Protein AF-F1DB28-F1 (afdb_monomer_lite)

Structure (mmCIF, N/CA/C/O backbon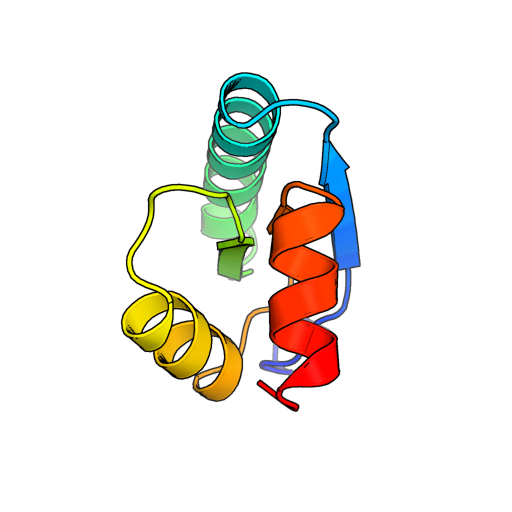e):
data_AF-F1DB28-F1
#
_entry.id   AF-F1DB28-F1
#
loop_
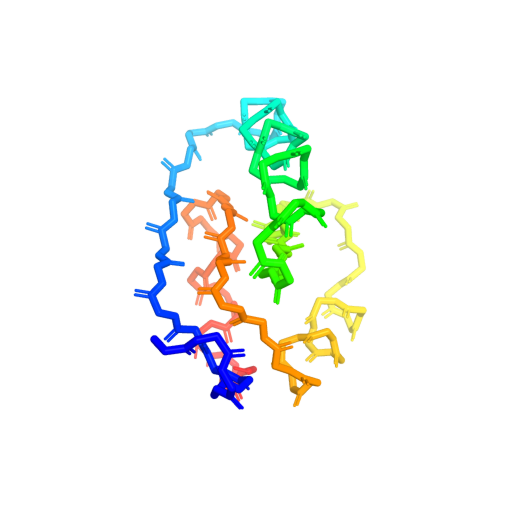_atom_site.group_PDB
_atom_site.id
_atom_site.type_symbol
_atom_site.label_atom_id
_at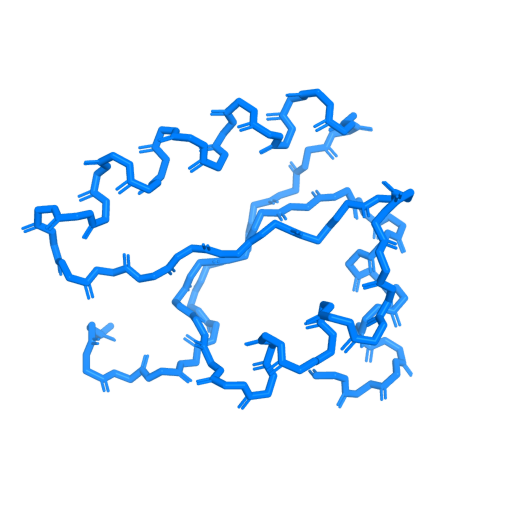om_site.label_alt_id
_atom_site.label_comp_id
_atom_site.label_asym_id
_atom_site.label_entity_id
_atom_site.label_seq_id
_atom_site.pdbx_PDB_ins_code
_atom_site.Cartn_x
_atom_site.Cartn_y
_atom_site.Cartn_z
_atom_site.occupancy
_atom_site.B_iso_or_equiv
_atom_site.auth_seq_id
_atom_site.auth_comp_id
_atom_site.auth_asym_id
_atom_site.auth_atom_id
_atom_site.pdbx_PDB_model_num
ATOM 1 N N . ASP A 1 1 ? -18.420 -0.387 1.661 1.00 86.94 1 ASP A N 1
ATOM 2 C CA . ASP A 1 1 ? -19.028 -0.459 3.005 1.00 86.94 1 ASP A CA 1
ATOM 3 C C . ASP A 1 1 ? -17.937 -0.251 4.045 1.00 86.94 1 ASP A C 1
ATOM 5 O O . ASP A 1 1 ? -17.021 -1.060 4.129 1.00 86.94 1 ASP A O 1
ATOM 9 N N . ILE A 1 2 ? -17.997 0.836 4.812 1.00 88.56 2 ILE A N 1
ATOM 10 C CA . ILE A 1 2 ? -16.963 1.166 5.805 1.00 88.56 2 ILE A CA 1
ATOM 11 C C . ILE A 1 2 ? -16.910 0.173 6.978 1.00 88.56 2 ILE A C 1
ATOM 13 O O . ILE A 1 2 ? -15.881 0.084 7.641 1.00 88.56 2 ILE A O 1
ATOM 17 N N . ASN A 1 3 ? -17.959 -0.628 7.188 1.00 91.31 3 ASN A N 1
ATOM 18 C CA . ASN A 1 3 ? -18.004 -1.636 8.249 1.00 91.31 3 ASN A CA 1
ATOM 19 C C . ASN A 1 3 ? -17.240 -2.923 7.890 1.00 91.31 3 ASN A C 1
ATOM 21 O O . ASN A 1 3 ? -16.911 -3.712 8.774 1.00 91.31 3 ASN A O 1
ATOM 25 N N . LEU A 1 4 ? -16.924 -3.135 6.608 1.00 92.69 4 LEU A N 1
ATOM 26 C CA . LEU A 1 4 ? -16.166 -4.295 6.143 1.00 92.69 4 LEU A CA 1
ATOM 27 C C . LEU A 1 4 ? -14.670 -3.965 6.089 1.00 92.69 4 LEU A C 1
ATOM 29 O O . LEU A 1 4 ? -14.220 -3.204 5.229 1.00 92.69 4 LEU A O 1
ATOM 33 N N . ARG A 1 5 ? -13.882 -4.578 6.980 1.00 88.25 5 ARG A N 1
ATOM 34 C CA . ARG A 1 5 ? -12.413 -4.458 7.011 1.00 88.25 5 ARG A CA 1
ATOM 35 C C . ARG A 1 5 ? -11.753 -5.371 5.975 1.00 88.25 5 ARG A C 1
ATOM 37 O O . ARG A 1 5 ? -11.038 -6.304 6.313 1.00 88.25 5 ARG A O 1
ATOM 44 N N . GLN A 1 6 ? -12.019 -5.098 4.707 1.00 92.81 6 GLN A N 1
ATOM 45 C CA . GLN A 1 6 ? -11.422 -5.785 3.562 1.00 92.81 6 GLN A CA 1
ATOM 46 C C . GLN A 1 6 ? -11.115 -4.775 2.464 1.00 92.81 6 GLN A C 1
ATOM 48 O O . GLN A 1 6 ? -11.777 -3.736 2.396 1.00 92.81 6 GLN A O 1
ATOM 53 N N . CYS A 1 7 ? -10.159 -5.102 1.594 1.00 94.12 7 CYS A N 1
ATOM 54 C CA . CYS A 1 7 ? -9.801 -4.236 0.478 1.00 94.12 7 CYS A CA 1
ATOM 55 C C . CYS A 1 7 ? -11.008 -4.036 -0.448 1.00 94.12 7 CYS A C 1
ATOM 57 O O . CYS A 1 7 ? -11.609 -4.996 -0.927 1.00 94.12 7 CYS A O 1
ATOM 59 N N . GLN A 1 8 ? -11.368 -2.776 -0.676 1.00 95.44 8 GLN A N 1
ATOM 60 C CA . GLN A 1 8 ? -12.463 -2.346 -1.551 1.00 95.44 8 GLN A CA 1
ATOM 61 C C . GLN A 1 8 ? -11.947 -1.509 -2.720 1.00 95.44 8 GLN A C 1
ATOM 63 O O . GLN A 1 8 ? -12.582 -1.467 -3.771 1.00 95.44 8 GLN A O 1
ATOM 68 N N . ALA A 1 9 ? -10.796 -0.855 -2.549 1.00 96.06 9 ALA A N 1
ATOM 69 C CA . ALA A 1 9 ? -10.145 -0.074 -3.585 1.00 96.06 9 ALA A CA 1
ATOM 70 C C . ALA A 1 9 ? -8.629 -0.297 -3.569 1.00 96.06 9 ALA A C 1
ATOM 72 O O . ALA A 1 9 ? -7.992 -0.278 -2.515 1.00 96.06 9 ALA A O 1
ATOM 73 N N . LEU A 1 10 ? -8.059 -0.447 -4.763 1.00 96.81 10 LEU A N 1
ATOM 74 C CA . LEU A 1 10 ? -6.622 -0.516 -4.995 1.00 96.81 10 LEU A CA 1
ATOM 75 C C . LEU A 1 10 ? -6.199 0.653 -5.887 1.00 96.81 10 LEU A C 1
ATOM 77 O O . LEU A 1 10 ? -6.719 0.813 -6.990 1.00 96.81 10 LEU A O 1
ATOM 81 N N . VAL A 1 11 ? -5.228 1.439 -5.428 1.00 97.88 11 VAL A N 1
ATOM 82 C CA . VAL A 1 11 ? -4.626 2.537 -6.190 1.00 97.88 11 VAL A CA 1
ATOM 83 C C . VAL A 1 11 ? -3.171 2.202 -6.483 1.00 97.88 11 VAL A C 1
ATOM 85 O O . VAL A 1 11 ? -2.356 2.056 -5.572 1.00 97.88 11 VAL A O 1
ATOM 88 N N . LEU A 1 12 ? -2.831 2.099 -7.765 1.00 97.88 12 LEU A N 1
ATOM 89 C CA . LEU A 1 12 ? -1.465 1.834 -8.205 1.00 97.88 12 LEU A CA 1
ATOM 90 C C . LEU A 1 12 ? -0.778 3.127 -8.636 1.00 97.88 12 LEU A C 1
ATOM 92 O O . LEU A 1 12 ? -1.311 3.883 -9.445 1.00 97.88 12 LEU A O 1
ATOM 96 N N . ALA A 1 13 ? 0.428 3.347 -8.123 1.00 97.81 13 ALA A N 1
ATOM 97 C CA . ALA A 1 13 ? 1.289 4.457 -8.508 1.00 97.81 13 ALA A CA 1
ATOM 98 C C . ALA A 1 13 ? 2.657 3.936 -8.984 1.00 97.81 13 ALA A C 1
ATOM 100 O O . ALA A 1 13 ? 3.165 2.953 -8.442 1.00 97.81 13 ALA A O 1
ATOM 101 N N . PRO A 1 14 ? 3.286 4.573 -9.987 1.00 96.69 14 PRO A N 1
AT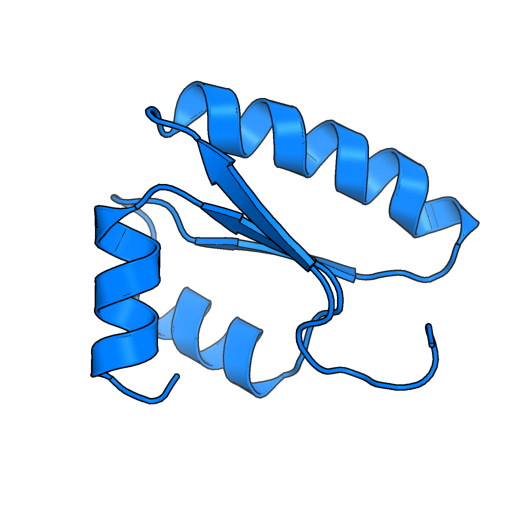OM 102 C CA . PRO A 1 14 ? 4.536 4.091 -10.572 1.00 96.69 14 PRO A CA 1
ATOM 103 C C . PRO A 1 14 ? 5.742 4.252 -9.638 1.00 96.69 14 PRO A C 1
ATOM 105 O O . PRO A 1 14 ? 6.726 3.533 -9.789 1.00 96.69 14 PRO A O 1
ATOM 108 N N . THR A 1 15 ? 5.681 5.171 -8.670 1.00 95.88 15 THR A N 1
ATOM 109 C CA . THR A 1 15 ? 6.790 5.478 -7.758 1.00 95.88 15 THR A CA 1
ATOM 110 C C . THR A 1 15 ? 6.358 5.413 -6.299 1.00 95.88 15 THR A C 1
ATOM 112 O O . THR A 1 15 ? 5.174 5.532 -5.966 1.00 95.88 15 THR A O 1
ATOM 115 N N . ARG A 1 16 ? 7.336 5.224 -5.406 1.00 95.38 16 ARG A N 1
ATOM 116 C CA . ARG A 1 16 ? 7.097 5.173 -3.956 1.00 95.38 16 ARG A CA 1
ATOM 117 C C . ARG A 1 16 ? 6.598 6.519 -3.444 1.00 95.38 16 ARG A C 1
ATOM 119 O O . ARG A 1 16 ? 5.696 6.571 -2.617 1.00 95.38 16 ARG A O 1
ATOM 126 N N . GLU A 1 17 ? 7.168 7.591 -3.967 1.00 96.25 17 GLU A N 1
ATOM 127 C CA . GLU A 1 17 ? 6.907 8.968 -3.574 1.00 96.25 17 GLU A CA 1
ATOM 128 C C . GLU A 1 17 ? 5.469 9.358 -3.930 1.00 96.25 17 GLU A C 1
ATOM 130 O O . GLU A 1 17 ? 4.754 9.899 -3.086 1.00 96.25 17 GLU A O 1
ATOM 135 N N . LEU A 1 18 ? 5.004 9.005 -5.138 1.00 97.19 18 LEU A N 1
ATOM 136 C CA . LEU A 1 18 ? 3.624 9.274 -5.539 1.00 97.19 18 LEU A CA 1
ATOM 137 C C . LEU A 1 18 ? 2.631 8.432 -4.728 1.00 97.19 18 LEU A C 1
ATOM 139 O O . LEU A 1 18 ? 1.617 8.955 -4.273 1.00 97.19 18 LEU A O 1
ATOM 143 N N . ALA A 1 19 ? 2.936 7.153 -4.482 1.00 97.19 19 ALA A N 1
ATOM 144 C CA . ALA A 1 19 ? 2.104 6.302 -3.630 1.00 97.19 19 ALA A CA 1
ATOM 145 C C . ALA A 1 19 ? 1.951 6.884 -2.211 1.00 97.19 19 ALA A C 1
ATOM 147 O O . ALA A 1 19 ? 0.846 6.923 -1.673 1.00 97.19 19 ALA A O 1
ATOM 148 N N . GLN A 1 20 ? 3.034 7.400 -1.621 1.00 96.00 20 GLN A N 1
ATOM 149 C CA . GLN A 1 20 ? 2.992 8.057 -0.310 1.00 96.00 20 GLN A CA 1
ATOM 150 C C . GLN A 1 20 ? 2.176 9.354 -0.326 1.00 96.00 20 GLN A C 1
ATOM 152 O O . GLN A 1 20 ? 1.461 9.638 0.635 1.00 96.00 20 GLN A O 1
ATOM 157 N N . GLN A 1 21 ? 2.266 10.152 -1.393 1.00 97.81 21 GLN A N 1
ATOM 158 C CA . GLN A 1 21 ? 1.452 11.363 -1.541 1.00 97.81 21 GLN A CA 1
ATOM 159 C C . GLN A 1 21 ? -0.040 11.026 -1.618 1.00 97.81 21 GLN A C 1
ATOM 161 O O . GLN A 1 21 ? -0.834 11.622 -0.892 1.00 97.81 21 GLN A O 1
ATOM 166 N N . ILE A 1 22 ? -0.410 10.032 -2.429 1.00 97.69 22 ILE A N 1
ATOM 167 C CA . ILE A 1 22 ? -1.793 9.555 -2.543 1.00 97.69 22 ILE A CA 1
ATOM 168 C C . ILE A 1 22 ? -2.289 9.037 -1.190 1.00 97.69 22 ILE A C 1
ATOM 170 O O . ILE A 1 22 ? -3.352 9.454 -0.741 1.00 97.69 22 ILE A O 1
ATOM 174 N N . GLN A 1 23 ? -1.512 8.189 -0.506 1.00 96.50 23 GLN A N 1
ATOM 175 C CA . GLN A 1 23 ? -1.885 7.652 0.806 1.00 96.50 23 GLN A CA 1
ATOM 176 C C . GLN A 1 23 ? -2.214 8.767 1.805 1.00 96.50 23 GLN A C 1
ATOM 178 O O . GLN A 1 23 ? -3.225 8.679 2.493 1.00 96.50 23 GLN A O 1
ATOM 183 N N . LYS A 1 24 ? -1.395 9.824 1.878 1.00 96.81 24 LYS A N 1
ATOM 184 C CA . LYS A 1 24 ? -1.643 10.954 2.790 1.00 96.81 24 LYS A CA 1
ATOM 185 C C . LYS A 1 24 ? -2.993 11.619 2.527 1.00 96.81 24 LYS A C 1
ATOM 187 O O . LYS A 1 24 ? -3.712 11.914 3.476 1.00 96.81 24 LYS A O 1
ATOM 192 N N . VAL A 1 25 ? -3.343 11.823 1.257 1.00 97.38 25 VAL A N 1
ATOM 193 C CA . VAL A 1 25 ? -4.643 12.394 0.874 1.00 97.38 25 VAL A CA 1
ATOM 194 C C . VAL A 1 25 ? -5.779 11.440 1.243 1.00 97.38 25 VAL A C 1
ATOM 196 O O . VAL A 1 25 ? -6.771 11.870 1.821 1.00 97.38 25 VAL A O 1
ATOM 199 N N . VAL A 1 26 ? -5.627 10.143 0.963 1.00 96.25 26 VAL A N 1
ATOM 200 C CA . VAL A 1 26 ? -6.653 9.142 1.286 1.00 96.25 26 VAL A CA 1
ATOM 201 C C . VAL A 1 26 ? -6.862 9.019 2.796 1.00 96.25 26 VAL A C 1
ATOM 203 O O . VAL A 1 26 ? -8.008 8.936 3.217 1.00 96.25 26 VAL A O 1
ATOM 206 N N . ILE A 1 27 ? -5.803 9.049 3.612 1.00 95.88 27 ILE A N 1
ATOM 207 C CA . ILE A 1 27 ? -5.918 9.047 5.081 1.00 95.88 27 ILE A CA 1
ATOM 208 C C . ILE A 1 27 ? -6.672 10.292 5.552 1.00 95.88 27 ILE A C 1
ATOM 210 O O . ILE A 1 27 ? -7.645 10.161 6.283 1.00 95.88 27 ILE A O 1
ATOM 214 N N . ALA A 1 28 ? -6.292 11.479 5.067 1.00 96.25 28 ALA A N 1
ATOM 215 C CA . ALA A 1 28 ? -6.954 12.724 5.453 1.00 96.25 28 ALA A CA 1
ATOM 216 C C . ALA A 1 28 ? -8.457 12.722 5.123 1.00 96.25 28 ALA A C 1
ATOM 218 O O . ALA A 1 28 ? -9.248 13.273 5.878 1.00 96.25 28 ALA A O 1
ATOM 219 N N . LEU A 1 29 ? -8.865 12.089 4.017 1.00 94.00 29 LEU A N 1
ATOM 220 C CA . LEU A 1 29 ? -10.281 11.888 3.686 1.00 94.00 29 LEU A CA 1
ATOM 221 C C . LEU A 1 29 ? -10.919 10.778 4.539 1.00 94.00 29 LEU A C 1
ATOM 223 O O . LEU A 1 29 ? -12.053 10.911 4.998 1.00 94.00 29 LEU A O 1
ATOM 227 N N . GLY A 1 30 ? -10.185 9.686 4.751 1.00 93.00 30 GLY A N 1
ATOM 228 C CA . GLY A 1 30 ? -10.609 8.503 5.490 1.00 93.00 30 GLY A CA 1
ATOM 229 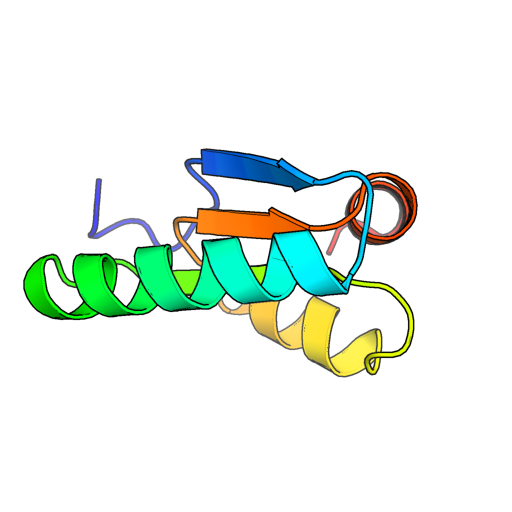C C . GLY A 1 30 ? -10.897 8.776 6.961 1.00 93.00 30 GLY A C 1
ATOM 230 O O . GLY A 1 30 ? -11.843 8.196 7.491 1.00 93.00 30 GLY A O 1
ATOM 231 N N . ASP A 1 31 ? -10.180 9.711 7.584 1.00 91.75 31 ASP A N 1
ATOM 232 C CA . ASP A 1 31 ? -10.393 10.120 8.977 1.00 91.75 31 ASP A CA 1
ATOM 233 C C . ASP A 1 31 ? -11.805 10.686 9.211 1.00 91.75 31 ASP A C 1
ATOM 235 O O . ASP A 1 31 ? -12.416 10.424 10.246 1.00 91.75 31 ASP A O 1
ATOM 239 N N . TYR A 1 32 ? -12.383 11.385 8.225 1.00 91.44 32 TYR A N 1
ATOM 240 C CA . TYR A 1 32 ? -13.762 11.891 8.303 1.00 91.44 32 TYR A CA 1
ATOM 241 C C . TYR A 1 32 ? -14.821 10.837 7.950 1.00 91.44 32 TYR A C 1
ATOM 243 O O . TYR A 1 32 ? -15.992 11.002 8.290 1.00 91.44 32 TYR A O 1
ATOM 251 N N . MET A 1 33 ? -14.432 9.765 7.254 1.00 89.81 33 MET A N 1
ATOM 252 C CA . MET A 1 33 ? -15.334 8.720 6.749 1.00 89.81 33 MET A CA 1
ATOM 253 C C . MET A 1 33 ? -15.215 7.389 7.506 1.00 89.81 33 MET A C 1
ATOM 255 O O . MET A 1 33 ? -15.938 6.443 7.195 1.00 89.81 33 MET A O 1
ATOM 259 N N . ASN A 1 34 ? -14.303 7.303 8.478 1.00 89.88 34 ASN A N 1
ATOM 260 C CA . ASN A 1 34 ? -13.908 6.074 9.168 1.00 89.88 34 ASN A CA 1
ATOM 261 C C . ASN A 1 34 ? -13.413 4.963 8.212 1.00 89.88 34 ASN A C 1
ATOM 263 O O . ASN A 1 34 ? -13.674 3.775 8.415 1.00 89.88 34 ASN A O 1
ATOM 267 N N . ALA A 1 35 ? -12.704 5.351 7.148 1.00 93.38 35 ALA A N 1
ATOM 268 C CA . ALA A 1 35 ? -12.101 4.435 6.180 1.00 93.38 35 ALA A CA 1
ATOM 269 C C . ALA A 1 35 ? -10.587 4.337 6.405 1.00 93.38 35 ALA A C 1
ATOM 271 O O . ALA A 1 35 ? -9.907 5.348 6.560 1.00 93.38 35 ALA A O 1
ATOM 272 N N . GLN A 1 36 ? -10.048 3.118 6.409 1.00 93.62 36 GLN A N 1
ATOM 273 C CA . GLN A 1 36 ? -8.624 2.865 6.614 1.00 93.62 36 GLN A CA 1
ATOM 274 C C . GLN A 1 36 ? -7.894 2.722 5.279 1.00 93.62 36 GLN A C 1
ATOM 276 O O . GLN A 1 36 ? -8.405 2.116 4.331 1.00 93.62 36 GLN A O 1
ATOM 281 N N . CYS A 1 37 ? -6.664 3.232 5.239 1.00 95.00 37 CYS A N 1
ATOM 282 C CA . CYS A 1 37 ? -5.791 3.173 4.076 1.00 95.00 37 CYS A CA 1
ATOM 283 C C . CYS A 1 37 ? -4.407 2.639 4.453 1.00 95.00 37 CYS A C 1
ATOM 285 O O . CYS A 1 37 ? -3.770 3.161 5.369 1.00 95.00 37 CYS A O 1
ATOM 287 N N . HIS A 1 38 ? -3.899 1.664 3.699 1.00 95.19 38 HIS A N 1
ATOM 288 C CA . HIS A 1 38 ? -2.526 1.162 3.831 1.00 95.19 38 HIS A CA 1
ATOM 289 C C . HIS A 1 38 ? -1.720 1.401 2.553 1.00 95.19 38 HIS A C 1
ATOM 291 O O . HIS A 1 38 ? -2.287 1.409 1.461 1.00 95.19 38 HIS A O 1
ATOM 297 N N . ALA A 1 39 ? -0.403 1.590 2.680 1.00 95.62 39 ALA A N 1
ATOM 298 C CA . ALA A 1 39 ? 0.491 1.720 1.533 1.00 95.62 39 ALA A CA 1
ATOM 299 C C . ALA A 1 39 ? 1.443 0.525 1.392 1.00 95.62 39 ALA A C 1
ATOM 301 O O . ALA A 1 39 ? 2.320 0.325 2.226 1.00 95.62 39 ALA A O 1
ATOM 302 N N . CYS A 1 40 ? 1.331 -0.211 0.286 1.00 94.88 40 CYS A N 1
ATOM 303 C CA . CYS A 1 40 ? 2.224 -1.299 -0.103 1.00 94.88 40 CYS A CA 1
ATOM 304 C C . CYS A 1 40 ? 3.289 -0.787 -1.082 1.00 94.88 40 CYS A C 1
ATOM 306 O O . CYS A 1 40 ? 3.104 -0.791 -2.303 1.00 94.88 40 CYS A O 1
ATOM 308 N N . ILE A 1 41 ? 4.429 -0.350 -0.554 1.00 94.81 41 ILE A N 1
ATOM 309 C CA . ILE A 1 41 ? 5.536 0.208 -1.342 1.00 94.81 41 ILE A CA 1
ATOM 310 C C . ILE A 1 41 ? 6.851 -0.526 -1.070 1.00 94.81 41 ILE A C 1
ATOM 312 O O . ILE A 1 41 ? 7.077 -1.068 0.005 1.00 94.81 41 ILE A O 1
ATOM 316 N N . GLY A 1 42 ? 7.747 -0.566 -2.058 1.00 86.56 42 GLY A N 1
ATOM 317 C CA . GLY A 1 42 ? 9.082 -1.147 -1.874 1.00 86.56 42 GLY A CA 1
ATOM 318 C C . GLY A 1 42 ? 9.863 -0.461 -0.744 1.00 86.56 42 GLY A C 1
ATOM 319 O O . GLY A 1 42 ? 9.608 0.694 -0.431 1.00 86.56 42 GLY A O 1
ATOM 320 N N . GLY A 1 43 ? 10.829 -1.156 -0.135 1.00 84.81 43 GLY A N 1
ATOM 321 C CA . GLY A 1 43 ? 11.704 -0.604 0.910 1.00 84.81 43 GLY A CA 1
ATOM 322 C C . GLY A 1 43 ? 11.083 -0.435 2.302 1.00 84.81 43 GLY A C 1
ATOM 323 O O . GLY A 1 43 ? 11.778 0.038 3.195 1.00 84.81 43 GLY A O 1
ATOM 324 N N . THR A 1 44 ? 9.823 -0.828 2.504 1.00 85.31 44 THR A N 1
ATOM 325 C CA . THR A 1 44 ? 9.230 -1.070 3.831 1.00 85.31 44 THR A CA 1
ATOM 326 C C . THR A 1 44 ? 9.343 -2.547 4.209 1.00 85.31 44 THR A C 1
ATOM 328 O O . THR A 1 44 ? 9.596 -3.409 3.350 1.00 85.31 44 THR A O 1
ATOM 331 N N . ASN A 1 45 ? 9.148 -2.847 5.494 1.00 90.38 45 ASN A N 1
ATOM 332 C CA . ASN A 1 45 ? 9.187 -4.206 6.015 1.00 90.38 45 ASN A CA 1
ATOM 333 C C . ASN A 1 45 ? 7.982 -5.021 5.514 1.00 90.38 45 ASN A C 1
ATOM 335 O O . ASN A 1 45 ? 6.842 -4.756 5.879 1.00 90.38 45 ASN A O 1
ATOM 339 N N . VAL A 1 46 ? 8.253 -6.060 4.723 1.00 91.38 46 VAL A N 1
ATOM 340 C CA . VAL A 1 46 ? 7.225 -6.954 4.164 1.00 91.38 46 VAL A CA 1
ATOM 341 C C . VAL A 1 46 ? 6.368 -7.608 5.252 1.00 91.38 46 VAL A C 1
ATOM 343 O O . VAL A 1 46 ? 5.171 -7.781 5.061 1.00 91.38 46 VAL A O 1
ATOM 346 N N . ARG A 1 47 ? 6.942 -7.951 6.415 1.00 91.44 47 ARG A N 1
ATOM 347 C CA . ARG A 1 47 ? 6.162 -8.559 7.508 1.00 91.44 47 ARG A CA 1
ATOM 348 C C . ARG A 1 47 ? 5.143 -7.592 8.099 1.00 91.44 47 ARG A C 1
ATOM 350 O O . ARG A 1 47 ? 4.069 -8.022 8.506 1.00 91.44 47 ARG A O 1
ATOM 357 N N . GLU A 1 48 ? 5.483 -6.308 8.148 1.00 89.69 48 GLU A N 1
ATOM 358 C CA . GLU A 1 48 ? 4.565 -5.273 8.612 1.00 89.69 48 GLU A CA 1
ATOM 359 C C . GLU A 1 48 ? 3.422 -5.086 7.613 1.00 89.69 48 GLU A C 1
ATOM 361 O O . GLU A 1 48 ? 2.265 -5.068 8.025 1.00 89.69 48 GLU A O 1
ATOM 366 N N . ASP A 1 49 ? 3.730 -5.054 6.311 1.00 90.94 49 ASP A N 1
ATOM 367 C CA . ASP A 1 49 ? 2.711 -5.003 5.256 1.00 90.94 49 ASP A CA 1
ATOM 368 C C . ASP A 1 49 ? 1.746 -6.190 5.356 1.00 90.94 49 ASP A C 1
ATOM 370 O O . ASP A 1 49 ? 0.537 -5.987 5.381 1.00 90.94 49 ASP A O 1
ATOM 374 N N . ILE A 1 50 ? 2.263 -7.415 5.501 1.00 92.19 50 ILE A N 1
ATOM 375 C CA . ILE A 1 50 ? 1.434 -8.621 5.667 1.00 92.19 50 ILE A CA 1
ATOM 376 C C . ILE A 1 50 ? 0.540 -8.501 6.905 1.00 92.19 50 ILE A C 1
ATOM 378 O O . ILE A 1 50 ? -0.666 -8.712 6.818 1.00 92.19 50 ILE A O 1
ATOM 382 N N . SER A 1 51 ? 1.100 -8.118 8.055 1.00 92.06 51 SER A N 1
ATOM 383 C CA . SER A 1 51 ? 0.315 -7.969 9.285 1.00 92.06 51 SER A CA 1
ATOM 384 C C . SER A 1 51 ? -0.787 -6.913 9.146 1.00 92.06 51 SER A C 1
ATOM 386 O O . SER A 1 51 ? -1.878 -7.093 9.690 1.00 92.06 51 SER A O 1
ATOM 388 N N . ARG A 1 52 ? -0.519 -5.816 8.428 1.00 90.12 52 ARG A N 1
ATOM 389 C CA . ARG A 1 52 ? -1.499 -4.755 8.164 1.00 90.12 52 ARG A CA 1
ATOM 390 C C . ARG A 1 52 ? -2.593 -5.224 7.212 1.00 90.12 52 ARG A C 1
ATOM 392 O O . ARG A 1 52 ? -3.765 -4.973 7.486 1.00 90.12 52 ARG A O 1
ATOM 399 N N . LEU A 1 53 ? -2.233 -5.933 6.147 1.00 91.62 53 LEU A N 1
ATOM 400 C CA . LEU A 1 53 ? -3.188 -6.497 5.192 1.00 91.62 53 LEU A CA 1
ATOM 401 C C . LEU A 1 53 ? -4.119 -7.516 5.862 1.00 91.62 53 LEU A C 1
ATOM 403 O O . LEU A 1 53 ? -5.335 -7.397 5.724 1.00 91.62 53 LEU A O 1
ATOM 407 N N . GLN A 1 54 ? -3.575 -8.392 6.710 1.00 91.31 54 GLN A N 1
ATOM 408 C CA . GLN A 1 54 ? -4.349 -9.347 7.511 1.00 91.31 54 GLN A CA 1
ATOM 409 C C . GLN A 1 54 ? -5.284 -8.676 8.525 1.00 91.31 54 GLN A C 1
ATOM 411 O O . GLN A 1 54 ? -6.364 -9.193 8.805 1.00 91.31 54 GLN A O 1
ATOM 416 N N . SER A 1 55 ? -4.901 -7.515 9.072 1.00 90.38 55 SER A N 1
ATOM 417 C CA . SER A 1 55 ? -5.787 -6.728 9.946 1.00 90.38 55 SER A CA 1
ATOM 418 C C . SER A 1 55 ? -6.971 -6.092 9.200 1.00 90.38 55 SER A C 1
ATOM 420 O O . SER A 1 55 ? -7.959 -5.700 9.830 1.00 90.38 55 SER A O 1
ATOM 422 N N . GLY A 1 56 ? -6.881 -6.031 7.867 1.00 90.00 56 GLY A N 1
ATOM 423 C CA . GLY A 1 56 ? -7.888 -5.483 6.972 1.00 90.00 56 GLY A CA 1
ATOM 424 C C . GLY A 1 56 ? -7.804 -3.963 6.820 1.00 90.00 56 GLY A C 1
ATOM 425 O O . GLY A 1 56 ? -7.647 -3.219 7.787 1.00 90.00 56 GLY A O 1
ATOM 426 N N . CYS A 1 57 ? -7.963 -3.477 5.590 1.00 93.56 57 CYS A N 1
ATOM 427 C CA . CYS A 1 57 ? -8.128 -2.054 5.278 1.00 93.56 57 CYS A CA 1
ATOM 428 C C . CYS A 1 57 ? -9.000 -1.889 4.031 1.00 93.56 57 CYS A C 1
ATOM 430 O O . CYS A 1 57 ? -9.016 -2.772 3.178 1.00 93.56 57 CYS A O 1
ATOM 432 N N . GLN A 1 58 ? -9.735 -0.781 3.924 1.00 95.88 58 GLN A N 1
ATOM 433 C CA . GLN A 1 58 ? -10.639 -0.534 2.799 1.00 95.88 58 GLN A CA 1
ATOM 434 C C . GLN A 1 58 ? -9.887 -0.079 1.547 1.00 95.88 58 GLN A C 1
ATOM 436 O O . GLN A 1 58 ? -10.293 -0.424 0.435 1.00 95.88 58 GLN A O 1
ATOM 441 N N . VAL A 1 59 ? -8.799 0.676 1.712 1.00 96.31 59 VAL A N 1
ATOM 442 C CA . VAL A 1 59 ? -8.010 1.201 0.594 1.00 96.31 59 VAL A CA 1
ATOM 443 C C . VAL A 1 59 ? -6.561 0.746 0.696 1.00 96.31 59 VAL A C 1
ATOM 445 O O . VAL A 1 59 ? -5.908 0.933 1.721 1.00 96.31 59 VAL A O 1
ATOM 448 N N . ILE A 1 60 ? -6.038 0.200 -0.398 1.00 96.44 60 ILE A N 1
ATOM 449 C CA . ILE A 1 60 ? -4.611 -0.076 -0.559 1.00 96.44 60 ILE A CA 1
ATOM 450 C C . ILE A 1 60 ? -4.062 0.864 -1.624 1.00 96.44 60 ILE A C 1
ATOM 452 O O . ILE A 1 60 ? -4.590 0.945 -2.731 1.00 96.44 60 ILE A O 1
ATOM 456 N N . VAL A 1 61 ? -2.972 1.552 -1.310 1.00 97.81 61 VAL A N 1
ATOM 457 C CA . VAL A 1 61 ? -2.187 2.338 -2.267 1.00 97.81 61 VAL A CA 1
ATOM 458 C C . VAL A 1 61 ? -0.839 1.650 -2.439 1.00 97.81 61 VAL A C 1
ATOM 460 O O . VAL A 1 61 ? -0.261 1.202 -1.459 1.00 97.81 61 VAL A O 1
ATOM 463 N N . GLY A 1 62 ? -0.278 1.532 -3.635 1.00 96.94 62 GLY A N 1
ATOM 464 C CA . GLY A 1 62 ? 1.016 0.858 -3.738 1.00 96.94 62 GLY A CA 1
ATOM 465 C C . GLY A 1 62 ? 1.689 0.922 -5.089 1.00 96.94 62 GLY A C 1
ATOM 466 O O . GLY A 1 62 ? 1.112 1.376 -6.076 1.00 96.94 62 GLY A O 1
ATOM 467 N N . THR A 1 63 ? 2.934 0.449 -5.129 1.00 97.44 63 THR A N 1
ATOM 468 C CA . THR A 1 63 ? 3.643 0.254 -6.396 1.00 97.44 63 THR A CA 1
ATOM 469 C C . THR A 1 63 ? 3.341 -1.135 -6.963 1.00 97.44 63 THR A C 1
ATOM 471 O O . THR A 1 63 ? 3.257 -2.093 -6.186 1.00 97.44 63 THR A O 1
ATOM 474 N N . PRO A 1 64 ? 3.224 -1.294 -8.298 1.00 97.00 64 PRO A N 1
ATOM 475 C CA . PRO A 1 64 ? 2.826 -2.562 -8.913 1.00 97.00 64 PRO A CA 1
ATOM 476 C C . PRO A 1 64 ? 3.632 -3.770 -8.425 1.00 97.00 64 PRO A C 1
ATOM 478 O O . PRO A 1 64 ? 3.054 -4.788 -8.061 1.00 97.00 64 PRO A O 1
ATOM 481 N N . GLY A 1 65 ? 4.960 -3.636 -8.334 1.00 95.81 65 GLY A N 1
ATOM 482 C CA . GLY A 1 65 ? 5.834 -4.726 -7.898 1.00 95.81 65 GLY A CA 1
ATOM 483 C C . GLY A 1 65 ? 5.593 -5.173 -6.453 1.00 95.81 65 GLY A C 1
ATOM 484 O O . GLY A 1 65 ? 5.535 -6.371 -6.193 1.00 95.81 65 GLY A O 1
ATOM 485 N N . ARG A 1 66 ? 5.415 -4.237 -5.506 1.00 94.94 66 ARG A N 1
ATOM 486 C CA . ARG A 1 66 ? 5.173 -4.601 -4.098 1.00 94.94 66 ARG A CA 1
ATOM 487 C C . ARG A 1 66 ? 3.767 -5.161 -3.904 1.00 94.94 66 ARG A C 1
ATOM 489 O O . ARG A 1 66 ? 3.616 -6.139 -3.184 1.00 94.94 66 ARG A O 1
ATOM 496 N N . VAL A 1 67 ? 2.759 -4.585 -4.556 1.00 95.69 67 VAL A N 1
ATOM 497 C CA . VAL A 1 67 ? 1.382 -5.104 -4.500 1.00 95.69 67 VAL A CA 1
ATOM 498 C C . VAL A 1 67 ? 1.319 -6.523 -5.064 1.00 95.69 67 VAL A C 1
ATOM 500 O O . VAL A 1 67 ? 0.745 -7.406 -4.433 1.00 95.69 67 VAL A O 1
ATOM 503 N N . PHE A 1 68 ? 1.967 -6.767 -6.205 1.00 95.56 68 PHE A N 1
ATOM 504 C CA . PHE A 1 68 ? 2.045 -8.101 -6.793 1.00 95.56 68 PHE A CA 1
ATOM 505 C C . PHE A 1 68 ? 2.733 -9.113 -5.864 1.00 95.56 68 PHE A C 1
ATOM 507 O O . PHE A 1 68 ? 2.245 -10.233 -5.722 1.00 95.56 68 PHE A O 1
ATOM 514 N N . ASP A 1 69 ? 3.822 -8.723 -5.192 1.00 94.75 69 ASP A N 1
ATOM 515 C CA . ASP A 1 69 ?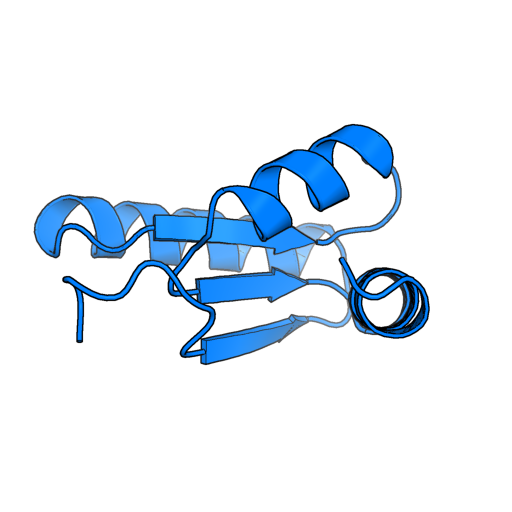 4.497 -9.569 -4.195 1.00 94.75 69 ASP A CA 1
ATOM 516 C C . ASP A 1 69 ? 3.570 -9.912 -3.014 1.00 94.75 69 ASP A C 1
ATOM 518 O O . ASP A 1 69 ? 3.536 -11.063 -2.587 1.00 94.75 69 ASP A O 1
ATOM 522 N N . MET A 1 70 ? 2.765 -8.962 -2.520 1.00 94.38 70 MET A N 1
ATOM 523 C CA . MET A 1 70 ? 1.801 -9.233 -1.439 1.00 94.38 70 MET A CA 1
ATOM 524 C C . MET A 1 70 ? 0.696 -10.200 -1.882 1.00 94.38 70 MET A C 1
ATOM 526 O O . MET A 1 70 ? 0.421 -11.174 -1.182 1.00 94.38 70 MET A O 1
ATOM 530 N N . ILE A 1 71 ? 0.124 -9.993 -3.073 1.00 93.81 71 ILE A N 1
ATOM 531 C CA . ILE A 1 71 ? -0.899 -10.887 -3.642 1.00 93.81 71 ILE A CA 1
ATOM 532 C C . ILE A 1 71 ? -0.330 -12.297 -3.843 1.00 93.81 71 ILE A C 1
ATOM 534 O O . ILE A 1 71 ? -0.962 -13.281 -3.466 1.00 93.81 71 ILE A O 1
ATOM 538 N N . SER A 1 72 ? 0.887 -12.402 -4.382 1.00 95.00 72 SER A N 1
ATOM 539 C CA . SER A 1 72 ? 1.553 -13.689 -4.639 1.00 95.00 72 SER A CA 1
ATOM 540 C C . SER A 1 72 ? 1.835 -14.480 -3.359 1.00 95.00 72 SER A C 1
ATOM 542 O O . SER A 1 72 ? 1.971 -15.701 -3.402 1.00 95.00 72 SER A O 1
ATOM 544 N N . ARG A 1 73 ? 1.923 -13.796 -2.214 1.00 92.44 73 ARG A N 1
ATOM 545 C CA . ARG A 1 73 ? 2.108 -14.404 -0.889 1.00 92.44 73 ARG A CA 1
ATOM 546 C C . ARG A 1 73 ? 0.794 -14.755 -0.189 1.00 92.44 73 ARG A C 1
ATOM 548 O O . ARG A 1 73 ? 0.853 -15.383 0.863 1.00 92.44 73 ARG A O 1
ATOM 555 N N . GLY A 1 74 ? -0.354 -14.356 -0.740 1.00 89.31 74 GLY A N 1
ATOM 556 C CA . GLY A 1 74 ? -1.659 -14.517 -0.091 1.00 89.31 74 GLY A CA 1
ATOM 557 C C . GLY A 1 74 ? -1.800 -13.681 1.184 1.00 89.31 74 GLY A C 1
ATOM 558 O O . GLY A 1 74 ? -2.385 -14.159 2.154 1.00 89.31 74 GLY A O 1
ATOM 559 N N . ALA A 1 75 ? -1.184 -12.493 1.197 1.00 84.50 75 ALA A N 1
ATOM 560 C CA . ALA A 1 75 ? -1.238 -11.550 2.313 1.00 84.50 75 ALA A CA 1
ATOM 561 C C . ALA A 1 75 ? -2.632 -10.941 2.515 1.00 84.50 75 ALA A C 1
ATOM 563 O O . ALA A 1 75 ? -3.339 -10.729 1.503 1.00 84.50 75 ALA A O 1
#

InterPro domains:
  IPR011545 DEAD/DEAH-box helicase domain [PF00270] (4-71)
  IPR014001 Helicase superfamily 1/2, ATP-binding domain [PS51192] (1-75)
  IPR027417 P-loop containing nucleoside triphosphate hydrolase [G3DSA:3.40.50.300] (1-75)
  IPR027417 P-loop containing nucleoside triphosphate hydrolase [SSF52540] (4-74)

Foldseek 3Di:
DLVDQAAQEEAEDAAPVVLVVVQVVCVVVCVVVVFFEDEQEPPDDLVVVLVSNVSGGHYYGYHPVRVVVSVVVVD

Organism: Glycera tridactyla (NCBI:txid104710)

Radius of gyration: 11.5 Å; chains: 1; bounding box: 31×27×20 Å

Secondary structure (DSSP, 8-state):
-TT--S--EEEE-SSHHHHHHHHHHHHHHHHHHT--EEEE-TTS-HHHHHHHHHH--SEEEE-HHHHHHHHHTT-

Sequence (75 aa):
DINLRQCQALVLAPTRELAQQIQKVVIALGDYMNAQCHACIGGTNVREDISRLQSGCQVIVGTPGRVFDMISRGA

pLDDT: mean 93.65, std 3.38, range [84.5, 97.88]